Protein AF-A0A8H4F895-F1 (afdb_monomer)

Solvent-accessible surface area (backbone atoms only — not comparable to full-atom values): 9240 Å² total; per-residue (Å²): 134,86,77,80,77,72,74,92,64,90,50,71,70,56,54,56,50,49,55,54,49,57,70,47,37,85,73,82,64,65,86,82,51,84,82,74,66,83,87,83,84,75,77,70,76,85,40,75,90,47,44,55,44,54,72,38,74,93,53,46,84,56,86,84,44,89,84,55,68,94,41,75,59,53,50,52,50,54,50,54,30,52,51,52,52,50,55,51,54,52,54,52,50,52,51,52,49,51,57,51,52,75,74,46,85,72,81,71,100,71,58,72,72,54,57,55,51,53,52,51,50,52,51,53,52,50,53,54,52,50,58,53,49,59,68,69,60,77,77,72,81,76,80,128

Sequence (144 aa):
MDDDGKSEGFNMKEVLKREKLEKKKKGKKSKKNADLGEDDFEINVSDPRFSAVQESHHFAIDPTNPQFKKTKSMQKLLNARQTKMKETTETVNDEWKKEKKAKSDSTSTSAQDKASKSSLQSLVASVKRKANLDKSNSGKRQKK

InterPro domains:
  IPR012580 NUC153 [PF08159] (47-75)
  IPR039754 Pre-rRNA-processing protein Esf1 [PTHR12202] (1-138)

Structure (mmCIF, N/CA/C/O backbone):
data_AF-A0A8H4F895-F1
#
_entry.id   AF-A0A8H4F895-F1
#
loop_
_atom_site.group_PDB
_atom_site.id
_atom_site.type_symbol
_atom_site.label_atom_id
_atom_site.label_alt_id
_atom_site.label_comp_id
_atom_site.label_asym_id
_atom_site.label_entity_id
_atom_site.label_seq_id
_atom_site.pdbx_PDB_ins_code
_atom_site.Cartn_x
_atom_site.Cartn_y
_atom_site.Cartn_z
_atom_site.occupancy
_atom_site.B_iso_or_equiv
_atom_site.auth_seq_id
_atom_site.auth_comp_id
_atom_site.auth_asym_id
_atom_site.auth_atom_id
_atom_site.pdbx_PDB_model_num
ATOM 1 N N . MET A 1 1 ? 30.215 28.779 -11.100 1.00 40.62 1 MET A N 1
ATOM 2 C CA . MET A 1 1 ? 29.183 27.855 -11.604 1.00 40.62 1 MET A CA 1
ATOM 3 C C . MET A 1 1 ? 28.807 26.989 -10.425 1.00 40.62 1 MET A C 1
ATOM 5 O O . MET A 1 1 ? 29.427 25.957 -10.210 1.00 40.62 1 MET A O 1
ATOM 9 N N . ASP A 1 2 ? 27.916 27.510 -9.589 1.00 39.75 2 ASP A N 1
ATOM 10 C CA . ASP A 1 2 ? 27.441 26.842 -8.383 1.00 39.75 2 ASP A CA 1
ATOM 11 C C . ASP A 1 2 ? 26.449 25.754 -8.804 1.00 39.75 2 ASP A C 1
ATOM 13 O O . ASP A 1 2 ? 25.271 26.012 -9.040 1.00 39.75 2 ASP A O 1
ATOM 17 N N . ASP A 1 3 ? 26.971 24.544 -8.997 1.00 48.28 3 ASP A N 1
ATOM 18 C CA . ASP A 1 3 ? 26.171 23.331 -9.122 1.00 48.28 3 ASP A CA 1
ATOM 19 C C . ASP A 1 3 ? 25.596 23.031 -7.730 1.00 48.28 3 ASP A C 1
ATOM 21 O O . ASP A 1 3 ? 26.242 22.431 -6.869 1.00 48.28 3 ASP A O 1
ATOM 25 N N . ASP A 1 4 ? 24.398 23.558 -7.473 1.00 50.19 4 ASP A N 1
ATOM 26 C CA . ASP A 1 4 ? 23.536 23.210 -6.346 1.00 50.19 4 ASP A CA 1
ATOM 27 C C . ASP A 1 4 ? 23.120 21.734 -6.482 1.00 50.19 4 ASP A C 1
ATOM 29 O O . ASP A 1 4 ? 21.978 21.409 -6.809 1.00 50.19 4 ASP A O 1
ATOM 33 N N . GLY A 1 5 ? 24.072 20.832 -6.238 1.00 49.09 5 GLY A N 1
ATOM 34 C CA . GLY A 1 5 ? 23.935 19.381 -6.267 1.00 49.09 5 GLY A CA 1
ATOM 35 C C . GLY A 1 5 ? 23.000 18.857 -5.176 1.00 49.09 5 GLY A C 1
ATOM 36 O O . GLY A 1 5 ? 23.408 18.100 -4.293 1.00 49.09 5 GLY A O 1
ATOM 37 N N . LYS A 1 6 ? 21.714 19.224 -5.232 1.00 59.53 6 LYS A N 1
ATOM 38 C CA . LYS A 1 6 ? 20.647 18.410 -4.654 1.00 59.53 6 LYS A CA 1
ATOM 39 C C . LYS A 1 6 ? 20.595 17.157 -5.511 1.00 59.53 6 LYS A C 1
ATOM 41 O O . LYS A 1 6 ? 19.954 17.132 -6.552 1.00 59.53 6 LYS A O 1
ATOM 46 N N . SER A 1 7 ? 21.316 16.125 -5.090 1.00 57.50 7 SER A N 1
ATOM 47 C CA . SER A 1 7 ? 21.197 14.795 -5.672 1.00 57.50 7 SER A CA 1
ATOM 48 C C . SER A 1 7 ? 19.711 14.427 -5.766 1.00 57.50 7 SER A C 1
ATOM 50 O O . SER A 1 7 ? 19.079 14.214 -4.729 1.00 57.50 7 SER A O 1
ATOM 52 N N . GLU A 1 8 ? 19.162 14.335 -6.980 1.00 69.12 8 GLU A N 1
ATOM 53 C CA . GLU A 1 8 ? 17.803 13.851 -7.291 1.00 69.12 8 GLU A CA 1
ATOM 54 C C . GLU A 1 8 ? 17.687 12.330 -7.050 1.00 69.12 8 GLU A C 1
ATOM 56 O O . GLU A 1 8 ? 17.155 11.555 -7.841 1.00 69.12 8 GLU A O 1
ATOM 61 N N . GLY A 1 9 ? 18.278 11.864 -5.952 1.00 75.38 9 GLY A N 1
ATOM 62 C CA . GLY A 1 9 ? 18.289 10.476 -5.546 1.00 75.38 9 GLY A CA 1
ATOM 63 C C . GLY A 1 9 ? 16.964 10.093 -4.904 1.00 75.38 9 GLY A C 1
ATOM 64 O O . GLY A 1 9 ? 16.351 10.849 -4.153 1.00 75.38 9 GLY A O 1
ATOM 65 N N . PHE A 1 10 ? 16.535 8.862 -5.151 1.00 84.44 10 PHE A N 1
ATOM 66 C CA . PHE A 1 10 ? 15.334 8.320 -4.538 1.00 84.44 10 PHE A CA 1
ATOM 67 C C . PHE A 1 10 ? 15.526 8.092 -3.029 1.00 84.44 10 PHE A C 1
ATOM 69 O O . PHE A 1 10 ? 16.244 7.182 -2.607 1.00 84.44 10 PHE A O 1
ATOM 76 N N . ASN A 1 11 ? 14.832 8.875 -2.196 1.00 88.50 11 ASN A N 1
ATOM 77 C CA . ASN A 1 11 ? 14.826 8.698 -0.745 1.00 88.50 11 ASN A CA 1
ATOM 78 C C . ASN A 1 11 ? 13.495 8.115 -0.245 1.00 88.50 11 ASN A C 1
ATOM 80 O O . ASN A 1 11 ? 12.497 8.817 -0.066 1.00 88.50 11 ASN A O 1
ATOM 84 N N . MET A 1 12 ? 13.498 6.825 0.108 1.00 88.31 12 MET A N 1
ATOM 85 C CA . MET A 1 12 ? 12.320 6.136 0.663 1.00 88.31 12 MET A CA 1
ATOM 86 C C . MET A 1 12 ? 11.700 6.838 1.880 1.00 88.31 12 MET A C 1
ATOM 88 O O . MET A 1 12 ? 10.488 6.758 2.096 1.00 88.31 12 MET A O 1
ATOM 92 N N . LYS A 1 13 ? 12.505 7.512 2.715 1.00 89.56 13 LYS A N 1
ATOM 93 C CA . LYS A 1 13 ? 11.986 8.208 3.903 1.00 89.56 13 LYS A CA 1
ATOM 94 C C . LYS A 1 13 ? 11.172 9.442 3.515 1.00 89.56 13 LYS A C 1
ATOM 96 O O . LYS A 1 13 ? 10.200 9.748 4.205 1.00 89.56 13 LYS A O 1
ATOM 101 N N . GLU A 1 14 ? 11.556 10.138 2.451 1.00 87.31 14 GLU A N 1
ATOM 102 C CA . GLU A 1 14 ? 10.853 11.322 1.946 1.00 87.31 14 GLU A CA 1
ATOM 103 C C . GLU A 1 14 ? 9.532 10.935 1.295 1.00 87.31 14 GLU A C 1
ATOM 105 O O . GLU A 1 14 ? 8.501 11.483 1.683 1.00 87.31 14 GLU A O 1
ATOM 110 N N . VAL A 1 15 ? 9.535 9.894 0.455 1.00 86.19 15 VAL A N 1
ATOM 111 C CA . VAL A 1 15 ? 8.317 9.316 -0.140 1.00 86.19 15 VAL A CA 1
ATOM 112 C C . VAL A 1 15 ? 7.294 8.971 0.946 1.00 86.19 15 VAL A C 1
ATOM 114 O O . VAL A 1 15 ? 6.151 9.426 0.926 1.00 86.19 15 VAL A O 1
ATOM 117 N N . LEU A 1 16 ? 7.719 8.250 1.990 1.00 88.75 16 LEU A N 1
ATOM 118 C CA . LEU A 1 16 ? 6.824 7.874 3.087 1.00 8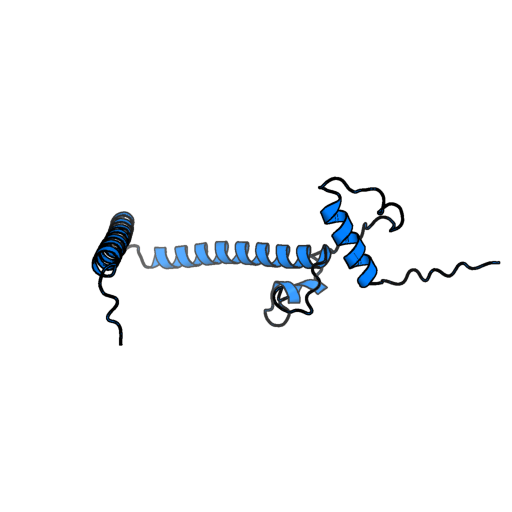8.75 16 LEU A CA 1
ATOM 119 C C . LEU A 1 16 ? 6.310 9.070 3.898 1.00 88.75 16 LEU A C 1
ATOM 121 O O . LEU A 1 16 ? 5.189 9.029 4.412 1.00 88.75 16 LEU A O 1
ATOM 125 N N . LYS A 1 17 ? 7.122 10.118 4.082 1.00 87.75 17 LYS A N 1
ATOM 126 C CA . LYS A 1 17 ? 6.688 11.346 4.767 1.00 87.75 17 LYS A CA 1
ATOM 127 C C . LYS A 1 17 ? 5.653 12.082 3.924 1.00 87.75 17 LYS A C 1
ATOM 129 O O . LYS A 1 17 ? 4.603 12.443 4.458 1.00 87.75 17 LYS A O 1
ATOM 134 N N . ARG A 1 18 ? 5.927 12.245 2.630 1.00 84.88 18 ARG A N 1
ATOM 135 C CA . ARG A 1 18 ? 5.054 12.894 1.657 1.00 84.88 18 ARG A CA 1
ATOM 136 C C . ARG A 1 18 ? 3.680 12.229 1.613 1.00 84.88 18 ARG A C 1
ATOM 138 O O . ARG A 1 18 ? 2.679 12.876 1.913 1.00 84.88 18 ARG A O 1
ATOM 145 N N . GLU A 1 19 ? 3.623 10.921 1.383 1.00 86.06 19 GLU A N 1
ATOM 146 C CA . GLU A 1 19 ? 2.354 10.188 1.302 1.00 86.06 19 GLU A CA 1
ATOM 147 C C . GLU A 1 19 ? 1.535 10.255 2.605 1.00 86.06 19 GLU A C 1
ATOM 149 O O . GLU A 1 19 ? 0.301 10.325 2.593 1.00 86.06 19 GLU A O 1
ATOM 154 N N . LYS A 1 20 ? 2.200 10.236 3.770 1.00 85.06 20 LYS A N 1
ATOM 155 C CA . LYS A 1 20 ? 1.524 10.401 5.069 1.00 85.06 20 LYS A CA 1
ATOM 156 C C . LYS A 1 20 ? 0.917 11.794 5.215 1.00 85.06 20 LYS A C 1
ATOM 158 O O . LYS A 1 20 ? -0.152 11.924 5.815 1.00 85.06 20 LYS A O 1
ATOM 163 N N . LEU A 1 21 ? 1.594 12.828 4.718 1.00 82.56 21 LEU A N 1
ATOM 164 C CA . LEU A 1 21 ? 1.086 14.197 4.724 1.00 82.56 21 LEU A CA 1
ATOM 165 C C . LEU A 1 21 ? -0.079 14.354 3.744 1.00 82.56 21 LEU A C 1
ATOM 167 O O . LEU A 1 21 ? -1.090 14.948 4.117 1.00 82.56 21 LEU A O 1
ATOM 171 N N . GLU A 1 22 ? -0.003 13.756 2.554 1.00 78.50 22 GLU A N 1
ATOM 172 C CA . GLU A 1 22 ? -1.099 13.747 1.578 1.00 78.50 22 GLU A CA 1
ATOM 173 C C . GLU A 1 22 ? -2.368 13.093 2.124 1.00 78.50 22 GLU A C 1
ATOM 175 O O . GLU A 1 22 ? -3.446 13.687 2.059 1.00 78.50 22 GLU A O 1
ATOM 180 N N . LYS A 1 23 ? -2.244 11.944 2.799 1.00 76.62 23 LYS A N 1
ATOM 181 C CA . LYS A 1 23 ? -3.376 11.294 3.485 1.00 76.62 23 LYS A CA 1
ATOM 182 C C . LYS A 1 23 ? -4.021 12.199 4.550 1.00 76.62 23 LYS A C 1
ATOM 184 O O . LYS A 1 23 ? -5.232 12.140 4.749 1.00 76.62 23 LYS A O 1
ATOM 189 N N . LYS A 1 24 ? -3.242 13.065 5.214 1.00 71.50 24 LYS A N 1
ATOM 190 C CA . LYS A 1 24 ? -3.722 14.017 6.239 1.00 71.50 24 LYS A CA 1
ATOM 191 C C . LYS A 1 24 ? -4.287 15.323 5.662 1.00 71.50 24 LYS A C 1
ATOM 193 O O . LYS A 1 24 ? -5.098 15.969 6.327 1.00 71.50 24 LYS A O 1
ATOM 198 N N . LYS A 1 25 ? -3.909 15.722 4.440 1.00 62.22 25 LYS A N 1
ATOM 199 C CA . LYS A 1 25 ? -4.408 16.946 3.771 1.00 62.22 25 LYS A CA 1
ATOM 200 C C . LYS A 1 25 ? -5.918 16.921 3.544 1.00 62.22 25 LYS A C 1
ATOM 202 O O . LYS A 1 25 ? -6.540 17.976 3.629 1.00 62.22 25 LYS A O 1
ATOM 207 N N . LYS A 1 26 ? -6.518 15.733 3.388 1.00 60.34 26 LYS A N 1
ATOM 208 C CA . LYS A 1 26 ? -7.980 15.558 3.298 1.00 60.34 26 LYS A CA 1
ATOM 209 C C . LYS A 1 26 ? -8.734 16.030 4.566 1.00 60.34 26 LYS A C 1
ATOM 211 O O . LYS A 1 26 ? -9.955 16.100 4.541 1.00 60.34 26 LYS A O 1
ATOM 216 N N . GLY A 1 27 ? -8.025 16.400 5.648 1.00 61.53 27 GLY A N 1
ATOM 217 C CA . GLY A 1 27 ? -8.580 16.822 6.944 1.00 61.53 27 GLY A CA 1
ATOM 218 C C . GLY A 1 27 ? -8.162 18.202 7.501 1.00 61.53 27 GLY A C 1
ATOM 219 O O . GLY A 1 27 ? -8.203 18.358 8.714 1.00 61.53 27 GLY A O 1
ATOM 220 N N . LYS A 1 28 ? -7.810 19.215 6.682 1.00 57.56 28 LYS A N 1
ATOM 221 C CA . LYS A 1 28 ? -7.589 20.650 7.074 1.00 57.56 28 LYS A CA 1
ATOM 222 C C . LYS A 1 28 ? -6.176 21.147 7.486 1.00 57.56 28 LYS A C 1
ATOM 224 O O . LYS A 1 28 ? -6.078 22.187 8.133 1.00 57.56 28 LYS A O 1
ATOM 229 N N . LYS A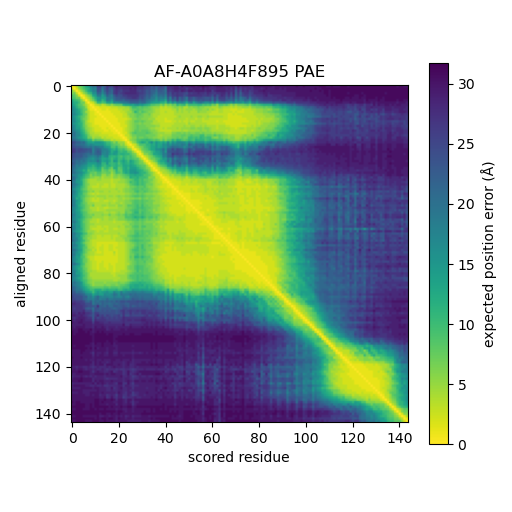 1 29 ? -5.051 20.532 7.091 1.00 56.28 29 LYS A N 1
ATOM 230 C CA . LYS A 1 29 ? -3.708 21.161 7.277 1.00 56.28 29 LYS A CA 1
ATOM 231 C C . LYS A 1 29 ? -2.809 21.008 6.042 1.00 56.28 29 LYS A C 1
ATOM 233 O O . LYS A 1 29 ? -2.006 20.085 5.970 1.00 56.28 29 LYS A O 1
ATOM 238 N N . SER A 1 30 ? -2.944 21.911 5.065 1.00 54.00 30 SER A N 1
ATOM 239 C CA . SER A 1 30 ? -2.270 21.821 3.754 1.00 54.00 30 SER A CA 1
ATOM 240 C C . SER A 1 30 ? -0.968 22.624 3.600 1.00 54.00 30 SER A C 1
ATOM 242 O O . SER A 1 30 ? -0.227 22.358 2.660 1.00 54.00 30 SER A O 1
ATOM 244 N N . LYS A 1 31 ? -0.615 23.539 4.514 1.00 55.91 31 LYS A N 1
ATOM 245 C CA . LYS A 1 31 ? 0.461 24.530 4.271 1.00 55.91 31 LYS A CA 1
ATOM 246 C C . LYS A 1 31 ? 1.912 24.011 4.205 1.00 55.91 31 LYS A C 1
ATOM 248 O O . LYS A 1 31 ? 2.769 24.759 3.770 1.00 55.91 31 LYS A O 1
ATOM 253 N N . LYS A 1 32 ? 2.218 22.766 4.598 1.00 57.41 32 LYS A N 1
ATOM 254 C CA . LYS A 1 32 ? 3.609 22.235 4.609 1.00 57.41 32 LYS A CA 1
ATOM 255 C C . LYS A 1 32 ? 3.996 21.369 3.403 1.00 57.41 32 LYS A C 1
ATOM 257 O O . LYS A 1 32 ? 5.020 20.707 3.445 1.00 57.41 32 LYS A O 1
ATOM 262 N N . ASN A 1 33 ? 3.159 21.292 2.371 1.00 53.72 33 ASN A N 1
ATOM 263 C CA . ASN A 1 33 ? 3.391 20.355 1.266 1.00 53.72 33 ASN A CA 1
ATOM 264 C C . ASN A 1 33 ? 3.904 20.991 -0.027 1.00 53.72 33 ASN A C 1
ATOM 266 O O . ASN A 1 33 ? 4.238 20.242 -0.933 1.00 53.72 33 ASN A O 1
ATOM 270 N N . ALA A 1 34 ? 3.940 22.320 -0.129 1.00 54.25 34 ALA A N 1
ATOM 271 C CA . ALA A 1 34 ? 4.444 22.987 -1.332 1.00 54.25 34 ALA A CA 1
ATOM 272 C C . ALA A 1 34 ? 5.948 22.734 -1.560 1.00 54.25 34 ALA A C 1
ATOM 274 O O . ALA A 1 34 ? 6.428 22.880 -2.671 1.00 54.25 34 ALA A O 1
ATOM 275 N N . ASP A 1 35 ? 6.663 22.315 -0.514 1.00 57.16 35 ASP A N 1
ATOM 276 C CA . ASP A 1 35 ? 8.119 22.153 -0.513 1.00 57.16 35 ASP A CA 1
ATOM 277 C C . ASP A 1 35 ? 8.600 20.766 -0.983 1.00 57.16 35 ASP A C 1
ATOM 279 O O . ASP A 1 35 ? 9.782 20.567 -1.215 1.00 57.16 35 ASP A O 1
ATOM 283 N N . LEU A 1 36 ? 7.705 19.775 -1.116 1.00 62.84 36 LEU A N 1
ATOM 284 C CA . LEU A 1 36 ? 8.105 18.386 -1.401 1.00 62.84 36 LEU A CA 1
ATOM 285 C C . LEU A 1 36 ? 7.968 17.972 -2.882 1.00 62.84 36 LEU A C 1
ATOM 287 O O . LEU A 1 36 ? 8.140 16.793 -3.178 1.00 62.84 36 LEU A O 1
ATOM 291 N N . GLY A 1 37 ? 7.649 18.891 -3.802 1.00 66.56 37 GLY A N 1
ATOM 292 C CA . GLY A 1 37 ? 7.413 18.603 -5.234 1.00 66.56 37 GLY A CA 1
ATOM 293 C C . GLY A 1 37 ? 6.020 18.020 -5.523 1.00 66.56 37 GLY A C 1
ATOM 294 O O . GLY A 1 37 ? 5.180 17.983 -4.623 1.00 66.56 37 GLY A O 1
ATOM 295 N N . GLU A 1 38 ? 5.743 17.541 -6.733 1.00 69.88 38 GLU A N 1
ATOM 296 C CA . GLU A 1 38 ? 4.581 16.685 -7.061 1.00 69.88 38 GLU A CA 1
ATOM 297 C C . GLU A 1 38 ? 5.045 15.218 -7.194 1.00 69.88 38 GLU A C 1
ATOM 299 O O . GLU A 1 38 ? 6.213 14.976 -7.483 1.00 69.88 38 GLU A O 1
ATOM 304 N N . ASP A 1 39 ? 4.191 14.238 -6.862 1.00 76.94 39 ASP A N 1
ATOM 305 C CA . ASP A 1 39 ? 4.520 12.801 -6.977 1.00 76.94 39 ASP A CA 1
ATOM 306 C C . ASP A 1 39 ? 3.624 12.161 -8.036 1.00 76.94 39 ASP A C 1
ATOM 308 O O . ASP A 1 39 ? 2.520 11.686 -7.750 1.00 76.94 39 ASP A O 1
ATOM 312 N N . ASP A 1 40 ? 4.128 12.186 -9.266 1.00 84.19 40 ASP A N 1
ATOM 313 C CA . ASP A 1 40 ? 3.435 11.710 -10.465 1.00 84.19 40 ASP A CA 1
ATOM 314 C C . ASP A 1 40 ? 3.801 10.264 -10.825 1.00 84.19 40 ASP A C 1
ATOM 316 O O . ASP A 1 40 ? 3.380 9.735 -11.856 1.00 84.19 40 ASP A O 1
ATOM 320 N N . PHE A 1 41 ? 4.590 9.585 -9.987 1.00 87.25 41 PHE A N 1
ATOM 321 C CA . PHE A 1 41 ? 5.047 8.239 -10.293 1.00 87.25 41 PHE A CA 1
ATOM 322 C C . PHE A 1 41 ? 3.931 7.203 -10.103 1.00 87.25 41 PHE A C 1
ATOM 324 O O . PHE A 1 41 ? 3.396 6.996 -9.007 1.00 87.25 41 PHE A O 1
ATOM 331 N N . GLU A 1 42 ? 3.623 6.461 -11.168 1.00 90.81 42 GLU A N 1
ATOM 332 C CA . GLU A 1 42 ? 2.666 5.360 -11.134 1.00 90.81 42 GLU A CA 1
ATOM 333 C C . GLU A 1 42 ? 3.241 4.066 -11.704 1.00 90.81 42 GLU A C 1
ATOM 335 O O . GLU A 1 42 ? 3.754 4.018 -12.818 1.00 90.81 42 GLU A O 1
ATOM 340 N N . ILE A 1 43 ? 3.080 2.967 -10.959 1.00 91.38 43 ILE A N 1
ATOM 341 C CA . ILE A 1 43 ? 3.476 1.645 -11.450 1.00 91.38 43 ILE A CA 1
ATOM 342 C C . ILE A 1 43 ? 2.441 1.087 -12.436 1.00 91.38 43 ILE A C 1
ATOM 344 O O . ILE A 1 43 ? 1.223 1.194 -12.214 1.00 91.38 43 ILE A O 1
ATOM 348 N N . ASN A 1 44 ? 2.938 0.436 -13.489 1.00 94.62 44 ASN A N 1
ATOM 349 C CA . ASN A 1 44 ? 2.141 -0.396 -14.381 1.00 94.62 44 ASN A CA 1
ATOM 350 C C . ASN A 1 44 ? 2.049 -1.813 -13.806 1.00 94.62 44 ASN A C 1
ATOM 352 O O . ASN A 1 44 ? 3.038 -2.539 -13.767 1.00 94.62 44 ASN A O 1
ATOM 356 N N . VAL A 1 45 ? 0.861 -2.208 -13.352 1.00 92.56 45 VAL A N 1
ATOM 357 C CA . VAL A 1 45 ? 0.652 -3.519 -12.720 1.00 92.56 45 VAL A CA 1
ATOM 358 C C . VAL A 1 45 ? 0.502 -4.647 -13.747 1.00 92.56 45 VAL A C 1
ATOM 360 O O . VAL A 1 45 ? 0.651 -5.815 -13.402 1.00 92.56 45 VAL A O 1
ATOM 363 N N . SER A 1 46 ? 0.270 -4.308 -15.014 1.00 93.25 46 SER A N 1
ATOM 364 C CA . SER A 1 46 ? 0.213 -5.267 -16.121 1.00 93.25 46 SER A CA 1
ATOM 365 C C . SER A 1 46 ? 1.595 -5.593 -16.698 1.00 93.25 46 SER A C 1
ATOM 367 O O . SER A 1 46 ? 1.692 -6.383 -17.632 1.00 93.25 46 SER A O 1
ATOM 369 N N . ASP A 1 47 ? 2.665 -4.987 -16.174 1.00 95.56 47 ASP A N 1
ATOM 370 C CA . ASP A 1 47 ? 4.031 -5.283 -16.605 1.00 95.56 47 ASP A CA 1
ATOM 371 C C . ASP A 1 47 ? 4.399 -6.739 -16.231 1.00 95.56 47 ASP A C 1
ATOM 373 O O . ASP A 1 47 ? 4.262 -7.122 -15.059 1.00 95.56 47 ASP A O 1
ATOM 377 N N . PRO A 1 48 ? 4.893 -7.554 -17.189 1.00 94.19 48 PRO A N 1
ATOM 378 C CA . PRO A 1 48 ? 5.284 -8.944 -16.953 1.00 94.19 48 PRO A CA 1
ATOM 379 C C . PRO A 1 48 ? 6.273 -9.133 -15.802 1.00 94.19 48 PRO A C 1
ATOM 381 O O . PRO A 1 48 ? 6.267 -10.183 -15.162 1.00 94.19 48 PRO A O 1
ATOM 384 N N . ARG A 1 49 ? 7.088 -8.123 -15.476 1.00 92.81 49 ARG A N 1
ATOM 385 C CA . ARG A 1 49 ? 8.030 -8.178 -14.347 1.00 92.81 49 ARG A CA 1
ATOM 386 C C . ARG A 1 49 ? 7.336 -8.325 -12.991 1.00 92.81 49 ARG A C 1
ATOM 388 O O . ARG A 1 49 ? 7.942 -8.836 -12.056 1.00 92.81 49 ARG A O 1
ATOM 395 N N . PHE A 1 50 ? 6.072 -7.913 -12.872 1.00 93.00 50 PHE A N 1
ATOM 396 C CA . PHE A 1 50 ? 5.288 -8.050 -11.640 1.00 93.00 50 PHE A CA 1
ATOM 397 C C . PHE A 1 50 ? 4.384 -9.290 -11.614 1.00 93.00 50 PHE A C 1
ATOM 399 O O . PHE A 1 50 ? 3.711 -9.514 -10.605 1.00 93.00 50 PHE A O 1
ATOM 406 N N . SER A 1 51 ? 4.373 -10.105 -12.676 1.00 92.88 51 SER A N 1
ATOM 407 C CA . SER A 1 51 ? 3.550 -11.326 -12.775 1.00 92.88 51 SER A CA 1
ATOM 408 C C . SER A 1 51 ? 3.780 -12.270 -11.592 1.00 92.88 51 SER A C 1
ATOM 410 O O . SER A 1 51 ? 2.840 -12.626 -10.880 1.00 92.88 51 SER A O 1
ATOM 412 N N . ALA A 1 52 ? 5.048 -12.564 -11.295 1.00 93.31 52 ALA A N 1
ATOM 413 C CA . ALA A 1 52 ? 5.447 -13.465 -10.221 1.00 93.31 52 ALA A CA 1
ATOM 414 C C . ALA A 1 52 ? 4.916 -13.033 -8.843 1.00 93.31 52 ALA A C 1
ATOM 416 O O . ALA A 1 52 ? 4.529 -13.880 -8.045 1.00 93.31 52 ALA A O 1
ATOM 417 N N . VAL A 1 53 ? 4.841 -11.725 -8.574 1.00 92.81 53 VAL A N 1
ATOM 418 C CA . VAL A 1 53 ? 4.331 -11.181 -7.301 1.00 92.81 53 VAL A CA 1
ATOM 419 C C . VAL A 1 53 ? 2.809 -11.326 -7.182 1.00 92.81 53 VAL A C 1
ATOM 421 O O . VAL A 1 53 ? 2.267 -11.415 -6.078 1.00 92.81 53 VAL A O 1
ATOM 424 N N . GLN A 1 54 ? 2.100 -11.338 -8.310 1.00 91.81 54 GLN A N 1
ATOM 425 C CA . GLN A 1 54 ? 0.645 -11.478 -8.344 1.00 91.81 54 GLN A CA 1
ATOM 426 C C . GLN A 1 54 ? 0.221 -12.946 -8.255 1.00 91.81 54 GLN A C 1
ATOM 428 O O . GLN A 1 54 ? -0.725 -13.268 -7.536 1.00 91.81 54 GLN A O 1
ATOM 433 N N . GLU A 1 55 ? 0.934 -13.825 -8.953 1.00 90.69 55 GLU A N 1
ATOM 434 C CA . GLU A 1 55 ? 0.528 -15.216 -9.168 1.00 90.69 55 GLU A CA 1
ATOM 435 C C . GLU A 1 55 ? 1.170 -16.183 -8.171 1.00 90.69 55 GLU A C 1
ATOM 437 O O . GLU A 1 55 ? 0.480 -17.021 -7.591 1.00 90.69 55 GLU A O 1
ATOM 442 N N . SER A 1 56 ? 2.474 -16.055 -7.914 1.00 92.88 56 SER A N 1
ATOM 443 C CA . SER A 1 56 ? 3.196 -16.992 -7.051 1.00 92.88 56 SER A CA 1
ATOM 444 C C . SER A 1 56 ? 3.092 -16.609 -5.578 1.00 92.88 56 SER A C 1
ATOM 446 O O . SER A 1 56 ? 3.257 -15.451 -5.187 1.00 92.88 56 SER A O 1
ATOM 448 N N . HIS A 1 57 ? 2.874 -17.608 -4.721 1.00 91.19 57 HIS A N 1
ATOM 449 C CA . HIS A 1 57 ? 2.870 -17.400 -3.275 1.00 91.19 57 HIS A CA 1
ATOM 450 C C . HIS A 1 57 ? 4.265 -17.072 -2.720 1.00 91.19 57 HIS A C 1
ATOM 452 O O . HIS A 1 57 ? 4.366 -16.320 -1.756 1.00 91.19 57 HIS A O 1
ATOM 458 N N . HIS A 1 58 ? 5.338 -17.562 -3.349 1.00 93.50 58 HIS A N 1
ATOM 459 C CA . HIS A 1 58 ? 6.714 -17.337 -2.884 1.00 93.50 58 HIS A CA 1
ATOM 460 C C . HIS A 1 58 ? 7.133 -15.864 -2.904 1.00 93.50 58 HIS A C 1
ATOM 462 O O . HIS A 1 58 ? 7.963 -15.451 -2.100 1.00 93.50 58 HIS A O 1
ATOM 468 N N . PHE A 1 59 ? 6.543 -15.073 -3.800 1.00 93.38 59 PHE A N 1
ATOM 469 C CA . PHE A 1 59 ? 6.813 -13.641 -3.937 1.00 93.38 59 PHE A CA 1
ATOM 470 C C . PHE A 1 59 ? 5.650 -12.781 -3.427 1.00 93.38 59 PHE A C 1
ATOM 472 O O . PHE A 1 59 ? 5.604 -11.577 -3.684 1.00 93.38 59 PHE A O 1
ATOM 479 N N . ALA A 1 60 ? 4.694 -13.387 -2.717 1.00 92.56 60 ALA A N 1
ATOM 480 C CA . ALA A 1 60 ? 3.535 -12.684 -2.201 1.00 92.56 60 ALA A CA 1
ATOM 481 C C . ALA A 1 60 ? 3.943 -11.670 -1.128 1.00 92.56 60 ALA A C 1
ATOM 483 O O . ALA A 1 60 ? 4.597 -11.994 -0.139 1.00 92.56 60 ALA A O 1
ATOM 484 N N . ILE A 1 61 ? 3.497 -10.431 -1.304 1.00 94.38 61 ILE A N 1
ATOM 485 C CA . ILE A 1 61 ? 3.732 -9.362 -0.337 1.00 94.38 61 ILE A CA 1
ATOM 486 C C . ILE A 1 61 ? 2.831 -9.566 0.884 1.00 94.38 61 ILE A C 1
ATOM 488 O O . ILE A 1 61 ? 1.608 -9.638 0.745 1.00 94.38 61 ILE A O 1
ATOM 492 N N . ASP A 1 62 ? 3.437 -9.594 2.072 1.00 93.69 62 ASP A N 1
ATOM 493 C CA . ASP A 1 62 ? 2.746 -9.727 3.355 1.00 93.69 62 ASP A CA 1
ATOM 494 C C . ASP A 1 62 ? 2.609 -8.364 4.070 1.00 93.69 62 ASP A C 1
ATOM 496 O O . ASP A 1 62 ? 3.610 -7.806 4.532 1.00 93.69 62 ASP A O 1
ATOM 500 N N . PRO A 1 63 ? 1.384 -7.817 4.206 1.00 93.69 63 PRO A N 1
ATOM 501 C CA . PRO A 1 63 ? 1.141 -6.570 4.929 1.00 93.69 63 PRO A CA 1
ATOM 502 C C . PRO A 1 63 ? 1.394 -6.650 6.441 1.00 93.69 63 PRO A C 1
ATOM 504 O O . PRO A 1 63 ? 1.451 -5.605 7.090 1.00 93.69 63 PRO A O 1
ATOM 507 N N . THR A 1 64 ? 1.485 -7.853 7.016 1.00 95.19 64 THR A N 1
ATOM 508 C CA . THR A 1 64 ? 1.731 -8.065 8.452 1.00 95.19 64 THR A CA 1
ATOM 509 C C . THR A 1 64 ? 3.215 -8.011 8.809 1.00 95.19 64 THR A C 1
ATOM 511 O O . THR A 1 64 ? 3.566 -7.788 9.968 1.00 95.19 64 THR A O 1
ATOM 514 N N . ASN A 1 65 ? 4.096 -8.134 7.813 1.00 94.69 65 ASN A N 1
ATOM 515 C CA . ASN A 1 65 ? 5.531 -8.043 8.019 1.00 94.69 65 ASN A CA 1
ATOM 516 C C . ASN A 1 65 ? 5.922 -6.599 8.408 1.00 94.69 65 ASN A C 1
ATOM 518 O O . ASN A 1 65 ? 5.604 -5.662 7.674 1.00 94.69 65 ASN A O 1
ATOM 522 N N . PRO A 1 66 ? 6.664 -6.372 9.509 1.00 94.75 66 PRO A N 1
ATOM 523 C CA . PRO A 1 66 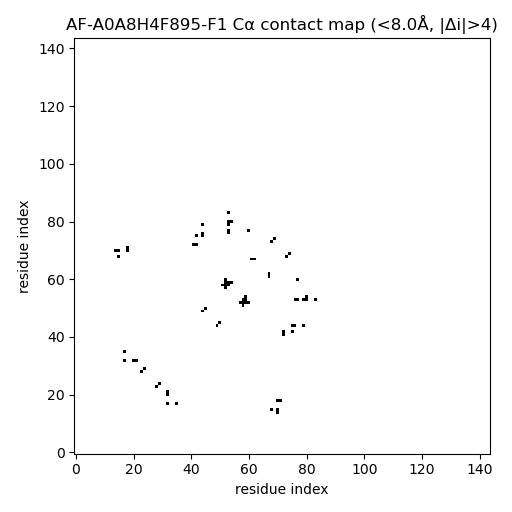? 7.069 -5.028 9.940 1.00 94.75 66 PRO A CA 1
ATOM 524 C C . PRO A 1 66 ? 7.938 -4.280 8.915 1.00 94.75 66 PRO A C 1
ATOM 526 O O . PRO A 1 66 ? 8.018 -3.045 8.930 1.00 94.75 66 PRO A O 1
ATOM 529 N N . GLN A 1 67 ? 8.590 -5.002 8.001 1.00 93.81 67 GLN A N 1
ATOM 530 C CA . GLN A 1 67 ? 9.365 -4.383 6.934 1.00 93.81 67 GLN A CA 1
ATOM 531 C C . GLN A 1 67 ? 8.486 -3.821 5.807 1.00 93.81 67 GLN A C 1
ATOM 533 O O . GLN A 1 67 ? 8.945 -2.966 5.046 1.00 93.81 67 GLN A O 1
ATOM 538 N N . PHE A 1 68 ? 7.211 -4.211 5.739 1.00 94.88 68 PHE A N 1
ATOM 539 C CA . PHE A 1 68 ? 6.263 -3.710 4.753 1.00 94.88 68 PHE A CA 1
ATOM 540 C C . PHE A 1 68 ? 6.114 -2.185 4.843 1.00 94.88 68 PHE A C 1
ATOM 542 O O . PHE A 1 68 ? 5.744 -1.616 5.875 1.00 94.88 68 PHE A O 1
ATOM 549 N N . LYS A 1 69 ? 6.387 -1.497 3.731 1.00 94.31 69 LYS A N 1
ATOM 550 C CA . LYS A 1 69 ? 6.174 -0.053 3.602 1.00 94.31 69 LYS A CA 1
ATOM 551 C C . LYS A 1 69 ? 4.918 0.181 2.772 1.00 94.31 69 LYS A C 1
ATOM 553 O O . LYS A 1 69 ? 4.853 -0.179 1.602 1.00 94.31 69 LYS A O 1
ATOM 558 N N . LYS A 1 70 ? 3.907 0.791 3.396 1.00 92.56 70 LYS A N 1
ATOM 559 C CA . LYS A 1 70 ? 2.594 1.040 2.785 1.00 92.56 70 LYS A CA 1
ATOM 560 C C . LYS A 1 70 ? 2.620 2.246 1.835 1.00 92.56 70 LYS A C 1
ATOM 562 O O . LYS A 1 70 ? 2.019 3.274 2.155 1.00 92.56 70 LYS A O 1
ATOM 567 N N . THR A 1 71 ? 3.306 2.094 0.704 1.00 92.88 71 THR A N 1
ATOM 568 C CA . THR A 1 71 ? 3.367 3.094 -0.373 1.00 92.88 71 THR A CA 1
ATOM 569 C C . THR A 1 71 ? 2.183 3.000 -1.336 1.00 92.88 71 THR A C 1
ATOM 571 O O . THR A 1 71 ? 1.527 1.957 -1.409 1.00 92.88 71 THR A O 1
ATOM 574 N N . LYS A 1 72 ? 1.899 4.061 -2.104 1.00 92.12 72 LYS A N 1
ATOM 575 C CA . LYS A 1 72 ? 0.842 4.093 -3.137 1.00 92.12 72 LYS A CA 1
ATOM 576 C C . LYS A 1 72 ? 1.031 2.960 -4.153 1.00 92.12 72 LYS A C 1
ATOM 578 O O . LYS A 1 72 ? 0.085 2.225 -4.440 1.00 92.12 72 LYS A O 1
ATOM 583 N N . SER A 1 73 ? 2.262 2.760 -4.622 1.00 92.56 73 SER A N 1
ATOM 584 C CA . SER A 1 73 ? 2.638 1.677 -5.541 1.00 92.56 73 SER A CA 1
ATOM 585 C C . SER A 1 73 ? 2.394 0.289 -4.942 1.00 92.56 73 SER A C 1
ATOM 587 O O . SER A 1 73 ? 1.739 -0.549 -5.560 1.00 92.56 73 SER A O 1
ATOM 589 N N . MET A 1 74 ? 2.825 0.065 -3.699 1.00 94.06 74 MET A N 1
ATOM 590 C CA . MET A 1 74 ? 2.647 -1.212 -3.007 1.00 94.06 74 MET A CA 1
ATOM 591 C C . MET A 1 74 ? 1.164 -1.548 -2.793 1.00 94.06 74 MET A C 1
ATOM 593 O O . MET A 1 74 ? 0.740 -2.688 -2.970 1.00 94.06 74 MET A O 1
ATOM 597 N N . GLN A 1 75 ? 0.346 -0.541 -2.469 1.00 93.38 75 GLN A N 1
ATOM 598 C CA . GLN A 1 75 ? -1.105 -0.703 -2.371 1.00 93.38 75 GLN A CA 1
ATOM 599 C C . GLN A 1 75 ? -1.736 -1.063 -3.727 1.00 93.38 75 GLN A C 1
ATOM 601 O O . GLN A 1 75 ? -2.602 -1.934 -3.769 1.00 93.38 75 GLN A O 1
ATOM 606 N N . LYS A 1 76 ? -1.292 -0.443 -4.831 1.00 94.38 76 LYS A N 1
ATOM 607 C CA . LYS A 1 76 ? -1.781 -0.742 -6.192 1.00 94.38 76 LYS A CA 1
ATOM 608 C C . LYS A 1 76 ? -1.502 -2.202 -6.576 1.00 94.38 76 LYS A C 1
ATOM 610 O O . LYS A 1 76 ? -2.391 -2.879 -7.086 1.00 94.38 76 LYS A O 1
ATOM 615 N N . LEU A 1 77 ? -0.310 -2.705 -6.253 1.00 94.38 77 LEU A N 1
ATOM 616 C CA . LEU A 1 77 ? 0.090 -4.087 -6.526 1.00 94.38 77 LEU A CA 1
ATOM 617 C C . LEU A 1 77 ? -0.712 -5.109 -5.701 1.00 94.38 77 LEU A C 1
ATOM 619 O O . LEU A 1 77 ? -1.195 -6.102 -6.244 1.00 94.38 77 LEU A O 1
ATOM 623 N N . LEU A 1 78 ? -0.925 -4.835 -4.408 1.00 94.12 78 LEU A N 1
ATOM 624 C CA . LEU A 1 78 ? -1.777 -5.667 -3.551 1.00 94.12 78 LEU A CA 1
ATOM 625 C C . LEU A 1 78 ? -3.226 -5.710 -4.049 1.00 94.12 78 LEU A C 1
ATOM 627 O O . LEU A 1 78 ? -3.830 -6.781 -4.076 1.00 94.12 78 LEU A O 1
ATOM 631 N N . ASN A 1 79 ? -3.774 -4.567 -4.468 1.00 93.62 79 ASN A N 1
ATOM 632 C CA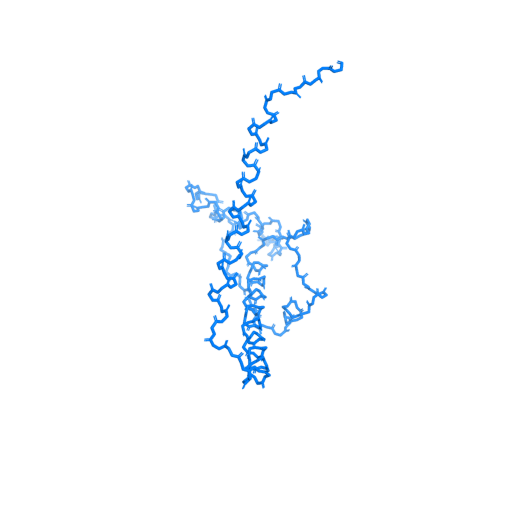 . ASN A 1 79 ? -5.133 -4.494 -4.999 1.00 93.62 79 ASN A CA 1
ATOM 633 C C . ASN A 1 79 ? -5.281 -5.322 -6.280 1.00 93.62 79 ASN A C 1
ATOM 635 O O . ASN A 1 79 ? -6.233 -6.085 -6.385 1.00 93.62 79 ASN A O 1
ATOM 639 N N . ALA A 1 80 ? -4.333 -5.231 -7.215 1.00 93.19 80 ALA A N 1
ATOM 640 C CA . ALA A 1 80 ? -4.376 -6.023 -8.445 1.00 93.19 80 ALA A CA 1
ATOM 641 C C . ALA A 1 80 ? -4.291 -7.534 -8.183 1.00 93.19 80 ALA A C 1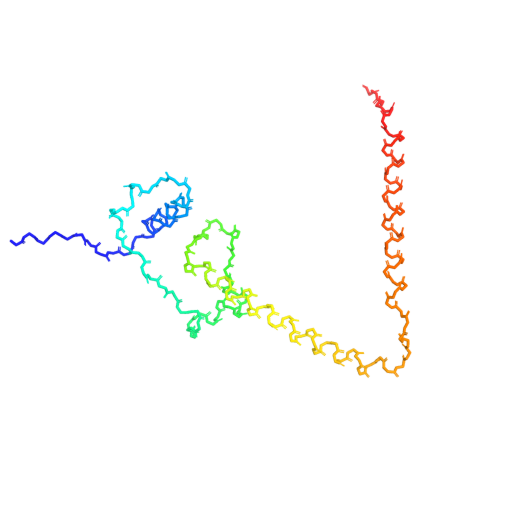
ATOM 643 O O . ALA A 1 80 ? -4.952 -8.333 -8.842 1.00 93.19 80 ALA A O 1
ATOM 644 N N . ARG A 1 81 ? -3.512 -7.948 -7.178 1.00 92.19 81 ARG A N 1
ATOM 645 C CA . ARG A 1 81 ? -3.501 -9.348 -6.744 1.00 92.19 81 ARG A CA 1
ATOM 646 C C . ARG A 1 81 ? -4.856 -9.765 -6.170 1.00 92.19 81 ARG A C 1
ATOM 648 O O . ARG A 1 81 ? -5.343 -10.845 -6.482 1.00 92.19 81 ARG A O 1
ATOM 655 N N . GLN A 1 82 ? -5.483 -8.915 -5.355 1.00 90.88 82 GLN A N 1
ATOM 656 C CA . GLN A 1 82 ? -6.819 -9.185 -4.815 1.00 90.88 82 GLN A CA 1
ATOM 657 C C . GLN A 1 82 ? -7.889 -9.273 -5.909 1.00 90.88 82 GLN A C 1
ATOM 659 O O . GLN A 1 82 ? -8.760 -10.131 -5.804 1.00 90.88 82 GLN A O 1
ATOM 664 N N . THR A 1 83 ? -7.845 -8.423 -6.940 1.00 91.06 83 THR A N 1
ATOM 665 C CA . THR A 1 83 ? -8.798 -8.495 -8.062 1.00 91.06 83 THR A CA 1
ATOM 666 C C . THR A 1 83 ? -8.613 -9.783 -8.854 1.00 91.06 83 THR A C 1
ATOM 668 O O . THR A 1 83 ? -9.587 -10.505 -9.034 1.00 91.06 83 THR A O 1
ATOM 671 N N . LY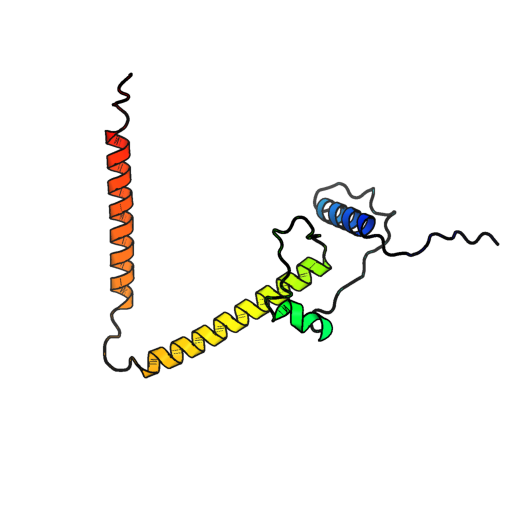S A 1 84 ? -7.369 -10.155 -9.188 1.00 88.06 84 LYS A N 1
ATOM 672 C CA . LYS A 1 84 ? -7.065 -11.432 -9.854 1.00 88.06 84 LYS A CA 1
ATOM 673 C C . LYS A 1 84 ? -7.554 -12.646 -9.061 1.00 88.06 84 LYS A C 1
ATOM 675 O O . LYS A 1 84 ? -8.128 -13.561 -9.633 1.00 88.06 84 LYS A O 1
ATOM 680 N N . MET A 1 85 ? -7.353 -12.654 -7.741 1.00 86.12 85 MET A N 1
ATOM 681 C CA . MET A 1 85 ? -7.831 -13.749 -6.886 1.00 86.12 85 MET A CA 1
ATOM 682 C C . MET A 1 85 ? -9.361 -13.833 -6.843 1.00 86.12 85 MET A C 1
ATOM 684 O O . MET A 1 85 ? -9.905 -14.926 -6.762 1.00 86.12 85 MET A O 1
ATOM 688 N N . LYS A 1 86 ? -10.067 -12.697 -6.891 1.00 86.56 86 LYS A N 1
ATOM 689 C CA . LYS A 1 86 ? -11.536 -12.695 -6.961 1.00 86.56 86 LYS A CA 1
ATOM 690 C C . LYS A 1 86 ? -12.018 -13.275 -8.286 1.00 86.56 86 LYS A C 1
ATOM 692 O O . LYS A 1 86 ? -12.850 -14.175 -8.269 1.00 86.56 86 LYS A O 1
ATOM 697 N N . GLU A 1 87 ? -11.438 -12.822 -9.394 1.00 83.44 87 GLU A N 1
ATOM 698 C CA . GLU A 1 87 ? -11.746 -13.329 -10.735 1.00 83.44 87 GLU A CA 1
ATOM 699 C C . GLU A 1 87 ? -11.517 -14.843 -10.827 1.00 83.44 87 GLU A C 1
ATOM 701 O O . GLU A 1 87 ? -12.401 -15.564 -11.281 1.00 83.44 87 GLU A O 1
ATOM 706 N N . THR A 1 88 ? -10.392 -15.360 -10.315 1.00 77.12 88 THR A N 1
ATOM 707 C CA . THR A 1 88 ? -10.152 -16.812 -10.303 1.00 77.12 88 THR A CA 1
ATOM 708 C C . THR A 1 88 ? -11.106 -17.560 -9.378 1.00 77.12 88 THR A C 1
ATOM 710 O O . THR A 1 88 ? -11.546 -18.652 -9.712 1.00 77.12 88 THR A O 1
ATOM 713 N N . THR A 1 89 ? -11.483 -17.010 -8.221 1.00 71.44 89 THR A N 1
ATOM 714 C CA . THR A 1 89 ? -12.481 -17.681 -7.370 1.00 71.44 89 THR A CA 1
ATOM 715 C C . THR A 1 89 ? -13.869 -17.720 -8.000 1.00 71.44 89 THR A C 1
ATOM 717 O O . THR A 1 89 ? -14.594 -18.687 -7.778 1.00 71.44 89 THR A O 1
ATOM 720 N N . GLU A 1 90 ? -14.246 -16.714 -8.790 1.00 65.38 90 GLU A N 1
ATOM 721 C CA . GLU A 1 90 ? -15.520 -16.708 -9.513 1.00 65.38 90 GLU A CA 1
ATOM 722 C C . GLU A 1 90 ? -15.520 -17.753 -10.634 1.00 65.38 90 GLU A C 1
ATOM 724 O O . GLU A 1 90 ? -16.4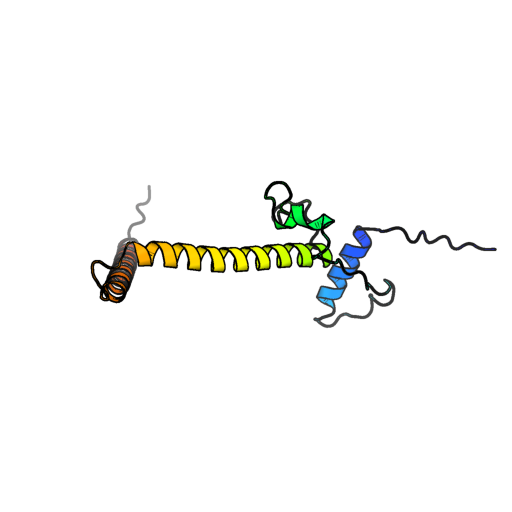38 -18.572 -10.691 1.00 65.38 90 GLU A O 1
ATOM 729 N N . THR A 1 91 ? -14.451 -17.832 -11.434 1.00 61.91 91 THR A N 1
ATOM 730 C CA . THR A 1 91 ? -14.343 -18.836 -12.506 1.00 61.91 91 THR A CA 1
ATOM 731 C C . THR A 1 91 ? -14.272 -20.266 -11.969 1.00 61.91 91 THR A C 1
ATOM 733 O O . THR A 1 91 ? -14.981 -21.142 -12.462 1.00 61.91 91 THR A O 1
ATOM 736 N N . VAL A 1 92 ? -13.496 -20.511 -10.908 1.00 60.59 92 VAL A N 1
ATOM 737 C CA . VAL A 1 92 ? -13.379 -21.846 -10.295 1.00 60.59 92 VAL A CA 1
ATOM 738 C C . VAL A 1 92 ? -14.688 -22.255 -9.608 1.00 60.59 92 VAL A C 1
ATOM 740 O O . VAL A 1 92 ? -15.049 -23.430 -9.615 1.00 60.59 92 VAL A O 1
ATOM 743 N N . ASN A 1 93 ? -15.445 -21.310 -9.042 1.00 57.66 93 ASN A N 1
ATOM 744 C CA . ASN A 1 93 ? -16.763 -21.597 -8.471 1.00 57.66 93 ASN A CA 1
ATOM 745 C C . ASN A 1 93 ? -17.802 -21.933 -9.554 1.00 57.66 93 ASN A C 1
ATOM 747 O O . ASN A 1 93 ? -18.639 -22.810 -9.333 1.00 57.66 93 ASN A O 1
ATOM 751 N N . ASP A 1 94 ? -17.746 -21.289 -10.722 1.00 58.22 94 ASP A N 1
ATOM 752 C CA . ASP A 1 94 ? -18.593 -21.644 -11.866 1.00 58.22 94 ASP A CA 1
ATOM 753 C C . ASP A 1 94 ? -18.238 -23.017 -12.452 1.00 58.22 94 ASP A C 1
ATOM 755 O O . ASP A 1 94 ? -19.135 -23.802 -12.776 1.00 58.22 94 ASP A O 1
ATOM 759 N N . GLU A 1 95 ? -16.951 -23.358 -12.515 1.00 58.00 95 GLU A N 1
ATOM 760 C CA . GLU A 1 95 ? -16.476 -24.660 -12.993 1.00 58.00 95 GLU A CA 1
ATOM 761 C C . GLU A 1 95 ? -16.831 -25.787 -12.008 1.00 58.00 95 GLU A C 1
ATOM 763 O O . GLU A 1 95 ? -17.448 -26.786 -12.387 1.00 58.00 95 GLU A O 1
ATOM 768 N N . TRP A 1 96 ? -16.629 -25.559 -10.706 1.00 54.75 96 TRP A N 1
ATOM 769 C CA . TRP A 1 96 ? -17.070 -26.467 -9.643 1.00 54.75 96 TRP A CA 1
ATOM 770 C C . TRP A 1 96 ? -18.600 -26.627 -9.604 1.00 54.75 96 TRP A C 1
ATOM 772 O O . TRP A 1 96 ? -19.116 -27.722 -9.355 1.00 54.75 96 TRP A O 1
ATOM 782 N N . LYS A 1 97 ? -19.370 -25.561 -9.871 1.00 56.81 97 LYS A N 1
ATOM 783 C CA . LYS A 1 97 ? -20.837 -25.643 -9.992 1.00 56.81 97 LYS A CA 1
ATOM 784 C C . LYS A 1 97 ? -21.282 -26.415 -11.232 1.00 56.81 97 LYS A C 1
ATOM 786 O O . LYS A 1 97 ? -22.288 -27.123 -11.148 1.00 56.81 97 LYS A O 1
ATOM 791 N N . LYS A 1 98 ? -20.564 -26.315 -12.355 1.00 58.16 98 LYS A N 1
ATOM 792 C CA . LYS A 1 98 ? -20.831 -27.110 -13.566 1.00 58.16 98 LYS A CA 1
ATOM 793 C C . LYS A 1 98 ? -20.580 -28.597 -13.324 1.00 58.16 98 LYS A C 1
ATOM 795 O O . LYS A 1 98 ? -21.455 -29.408 -13.627 1.00 58.16 98 LYS A O 1
ATOM 800 N N . GLU A 1 99 ? -19.469 -28.954 -12.684 1.00 57.38 99 GLU A N 1
ATOM 801 C CA . GLU A 1 99 ? -19.159 -30.349 -12.339 1.00 57.38 99 GLU A CA 1
ATOM 802 C C . GLU A 1 99 ? -20.138 -30.939 -11.310 1.00 57.38 99 GLU A C 1
ATOM 804 O O . GLU A 1 99 ? -20.557 -32.095 -11.423 1.00 57.38 99 GLU A O 1
ATOM 809 N N . LYS A 1 100 ? -20.581 -30.140 -10.329 1.00 55.28 100 LYS A N 1
ATOM 810 C CA . LYS A 1 100 ? -21.612 -30.550 -9.358 1.00 55.28 100 LYS A CA 1
ATOM 811 C C . LYS A 1 100 ? -22.998 -30.700 -9.992 1.00 55.28 100 LYS A C 1
ATOM 813 O O . LYS A 1 100 ? -23.740 -31.574 -9.554 1.00 55.28 100 LYS A O 1
ATOM 818 N N . LYS A 1 101 ? -23.355 -29.906 -11.012 1.00 53.31 101 LYS A N 1
ATOM 819 C CA . LYS A 1 101 ? -24.618 -30.071 -11.759 1.00 53.31 101 LYS A CA 1
ATOM 820 C C . LYS A 1 101 ? -24.621 -31.326 -12.634 1.00 53.31 101 LYS A C 1
ATOM 822 O O . LYS A 1 101 ? -25.648 -31.990 -12.691 1.00 53.31 101 LYS A O 1
ATOM 827 N N . ALA A 1 102 ? -23.487 -31.707 -13.224 1.00 54.00 102 ALA A N 1
ATOM 828 C CA . ALA A 1 102 ? -23.381 -32.938 -14.016 1.00 54.00 102 ALA A CA 1
ATOM 829 C C . ALA A 1 102 ? -23.477 -34.230 -13.172 1.00 54.00 102 ALA A C 1
ATOM 831 O O . ALA A 1 102 ? -23.868 -35.271 -13.688 1.00 54.00 102 ALA A O 1
ATOM 832 N N . LYS A 1 103 ? -23.178 -34.173 -11.863 1.00 49.03 103 LYS A N 1
ATOM 833 C CA . LYS A 1 103 ? -23.354 -35.297 -10.914 1.00 49.03 103 LYS A CA 1
ATOM 834 C C . LYS A 1 103 ? -24.664 -35.262 -10.110 1.00 49.03 103 LYS A C 1
ATOM 836 O O . LYS A 1 103 ? -24.881 -36.140 -9.282 1.00 49.03 103 LYS A O 1
ATOM 841 N N . SER A 1 104 ? -25.517 -34.256 -10.314 1.00 43.66 104 SER A N 1
ATOM 842 C CA . SER A 1 104 ? -26.696 -33.980 -9.475 1.00 43.66 104 SER A CA 1
ATOM 843 C C . SER A 1 104 ? -28.021 -34.002 -10.248 1.00 43.66 104 SER A C 1
ATOM 845 O O . SER A 1 104 ? -29.036 -33.569 -9.705 1.00 43.66 104 SER A O 1
ATOM 847 N N . ASP A 1 105 ? -28.061 -34.528 -11.474 1.00 42.19 105 ASP A N 1
ATOM 848 C CA . ASP A 1 105 ? -29.321 -34.699 -12.224 1.00 42.19 105 ASP A CA 1
ATOM 849 C C . ASP A 1 105 ? -30.107 -35.965 -11.815 1.00 42.19 105 ASP A C 1
ATOM 851 O O . ASP A 1 105 ? -30.928 -36.512 -12.541 1.00 42.19 105 ASP A O 1
ATOM 855 N N . SER A 1 106 ? -29.855 -36.444 -10.598 1.00 47.22 106 SER A N 1
ATOM 856 C CA . SER A 1 106 ? -30.684 -37.415 -9.903 1.00 47.22 106 SER A CA 1
ATOM 857 C C . SER A 1 106 ? -30.949 -36.852 -8.508 1.00 47.22 106 SER A C 1
ATOM 859 O O . SER A 1 106 ? -30.148 -37.028 -7.590 1.00 47.22 106 SER A O 1
ATOM 861 N N . THR A 1 107 ? -32.118 -36.229 -8.355 1.00 46.44 107 THR A N 1
ATOM 862 C CA . THR A 1 107 ? -32.799 -35.929 -7.081 1.00 46.44 107 THR A CA 1
ATOM 863 C C . THR A 1 107 ? -32.581 -34.532 -6.469 1.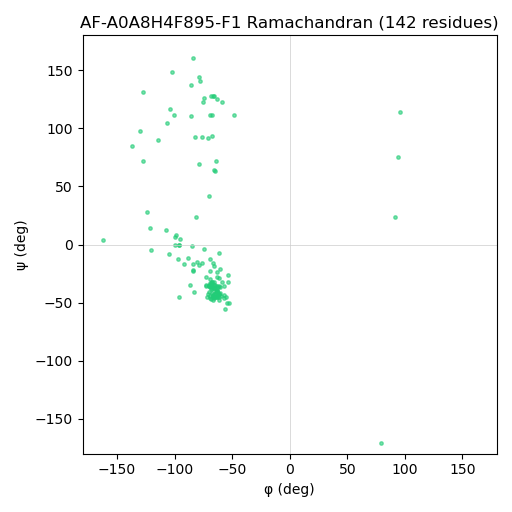00 46.44 107 THR A C 1
ATOM 865 O O . THR A 1 107 ? -31.550 -34.214 -5.886 1.00 46.44 107 THR A O 1
ATOM 868 N N . SER A 1 108 ? -33.692 -33.781 -6.432 1.00 41.91 108 SER A N 1
ATOM 869 C CA . SER A 1 108 ? -34.103 -32.790 -5.413 1.00 41.91 108 SER A CA 1
ATOM 870 C C . SER A 1 108 ? -33.774 -31.300 -5.600 1.00 41.91 108 SER A C 1
ATOM 872 O O . SER A 1 108 ? -33.050 -30.660 -4.837 1.00 41.91 108 SER A O 1
ATOM 874 N N . THR A 1 109 ? -34.530 -30.677 -6.498 1.00 42.25 109 THR A N 1
ATOM 875 C CA . THR A 1 109 ? -34.959 -29.272 -6.420 1.00 42.25 109 THR A CA 1
ATOM 876 C C . THR A 1 109 ? -35.897 -29.024 -5.215 1.00 42.25 109 THR A C 1
ATOM 878 O O . THR A 1 109 ? -37.068 -28.709 -5.380 1.00 42.25 109 THR A O 1
ATOM 881 N N . SER A 1 110 ? -35.422 -29.201 -3.972 1.00 48.06 110 SER A N 1
ATOM 882 C CA . SER A 1 110 ? -36.176 -28.800 -2.754 1.00 48.06 110 SER A CA 1
ATOM 883 C C . SER A 1 110 ? -35.352 -28.674 -1.453 1.00 48.06 110 SER A C 1
ATOM 885 O O . SER A 1 110 ? -35.912 -28.402 -0.388 1.00 48.06 110 SER A O 1
ATOM 887 N N . ALA A 1 111 ? -34.024 -28.852 -1.493 1.00 55.38 111 ALA A N 1
ATOM 888 C CA . ALA A 1 111 ? -33.200 -29.007 -0.283 1.00 55.38 111 ALA A CA 1
ATOM 889 C C . ALA A 1 111 ? -32.588 -27.709 0.297 1.00 55.38 111 ALA A C 1
ATOM 891 O O . ALA A 1 111 ? -32.177 -27.696 1.459 1.00 55.38 111 ALA A O 1
ATOM 892 N N . GLN A 1 112 ? -32.531 -26.608 -0.463 1.00 56.59 112 GLN A N 1
ATOM 893 C CA . GLN A 1 112 ? -31.838 -25.380 -0.027 1.00 56.59 112 GLN A CA 1
ATOM 894 C C . GLN A 1 112 ? -32.563 -24.645 1.120 1.00 56.59 112 GLN A C 1
ATOM 896 O O . GLN A 1 112 ? -31.912 -24.166 2.048 1.00 56.59 112 GLN A O 1
ATOM 901 N N . ASP A 1 113 ? -33.900 -24.650 1.141 1.00 57.12 113 ASP A N 1
ATOM 902 C CA . ASP A 1 113 ? -34.688 -23.948 2.169 1.00 57.12 113 ASP A CA 1
ATOM 903 C C . ASP A 1 113 ? -34.780 -24.680 3.513 1.00 57.12 113 ASP A C 1
ATOM 905 O O . ASP A 1 113 ? -35.149 -24.081 4.525 1.00 57.12 113 ASP A O 1
ATOM 909 N N . LYS A 1 114 ? -34.488 -25.985 3.552 1.00 60.25 114 LYS A N 1
ATOM 910 C CA . LYS A 1 114 ? -34.510 -26.765 4.802 1.00 60.25 114 LYS A CA 1
ATOM 911 C C . LYS A 1 114 ? -33.183 -26.682 5.554 1.00 60.25 114 LYS A C 1
ATOM 913 O O . LYS A 1 114 ? -33.193 -26.628 6.782 1.00 60.25 114 LYS A O 1
ATOM 918 N N . ALA A 1 115 ? -32.062 -26.612 4.834 1.00 64.56 115 ALA A N 1
ATOM 919 C CA . ALA A 1 115 ? -30.730 -26.498 5.428 1.00 64.56 115 ALA A CA 1
ATOM 920 C C . ALA A 1 115 ? -30.490 -25.132 6.102 1.00 64.56 115 ALA A C 1
ATOM 922 O O . ALA A 1 115 ? -29.850 -25.057 7.148 1.00 64.56 115 ALA A O 1
ATOM 923 N N . SER A 1 116 ? -31.041 -24.048 5.545 1.00 67.81 116 SER A N 1
ATOM 924 C CA . SER A 1 116 ? -30.972 -22.708 6.150 1.00 67.81 116 SER A CA 1
ATOM 925 C C . SER A 1 116 ? -31.869 -22.572 7.387 1.00 67.81 116 SER A C 1
ATOM 927 O O . SER A 1 116 ? -31.493 -21.934 8.369 1.00 67.81 116 SER A O 1
ATOM 929 N N . LYS A 1 117 ? -33.041 -23.222 7.390 1.00 73.69 117 LYS A N 1
ATOM 930 C CA . LYS A 1 117 ? -33.937 -23.260 8.557 1.00 73.69 117 LYS A CA 1
ATOM 931 C C . LYS A 1 117 ? -33.335 -24.050 9.718 1.00 73.69 117 LYS A C 1
ATOM 933 O O . LYS A 1 117 ? -33.414 -23.588 10.854 1.00 73.69 117 LYS A O 1
ATOM 938 N N . SER A 1 118 ? -32.696 -25.191 9.452 1.00 83.44 118 SER A N 1
ATOM 939 C CA . SER A 1 118 ? -32.058 -25.992 10.505 1.00 83.44 118 SER A CA 1
ATOM 940 C C . SER A 1 118 ? -30.836 -25.292 11.112 1.00 83.44 118 SER A C 1
ATOM 942 O O . SER A 1 118 ? -30.658 -25.313 12.335 1.00 83.44 118 SER A O 1
ATOM 944 N N . SER A 1 119 ? -30.034 -24.594 10.298 1.00 87.94 119 SER A N 1
ATOM 945 C CA . SER A 1 119 ? -28.887 -23.826 10.793 1.00 87.94 119 SER A CA 1
ATOM 946 C C . SER A 1 119 ? -29.333 -22.642 11.659 1.00 87.94 119 SER A C 1
ATOM 948 O O . SER A 1 119 ? -28.828 -22.482 12.773 1.00 87.94 119 SER A O 1
ATOM 950 N N . LEU A 1 120 ? -30.358 -21.890 11.244 1.00 91.38 120 LEU A N 1
ATOM 951 C CA . LEU A 1 120 ? -30.939 -20.811 12.052 1.00 91.38 120 LEU A CA 1
ATOM 952 C C . LEU A 1 120 ? -31.549 -21.323 13.364 1.00 91.38 120 LEU A C 1
ATOM 954 O O . LEU A 1 120 ? -31.325 -20.726 14.417 1.00 91.38 120 LEU A O 1
ATOM 958 N N . GLN A 1 121 ? -32.262 -22.452 13.341 1.00 93.38 121 GLN A N 1
ATOM 959 C CA . GLN A 1 121 ? -32.810 -23.069 14.555 1.00 93.38 121 GLN A CA 1
ATOM 960 C C . GLN A 1 121 ? -31.713 -23.467 15.551 1.00 93.38 121 GLN A C 1
ATOM 962 O O . GLN A 1 121 ? -31.854 -23.222 16.752 1.00 93.38 121 GLN A O 1
ATOM 967 N N . SER A 1 122 ? -30.599 -24.030 15.072 1.00 93.25 122 SER A N 1
ATOM 968 C CA . SER A 1 122 ? -29.473 -24.397 15.940 1.00 93.25 122 SER A CA 1
ATOM 969 C C . SER A 1 122 ? -28.771 -23.176 16.552 1.00 93.25 122 SER A C 1
ATOM 971 O O . SER A 1 122 ? -28.406 -23.209 17.731 1.00 93.25 122 SER A O 1
ATOM 973 N N . LEU A 1 123 ? -28.667 -22.074 15.799 1.00 92.88 123 LEU A N 1
ATOM 974 C CA . LEU A 1 123 ? -28.132 -20.798 16.276 1.00 92.88 123 LEU A CA 1
ATOM 975 C C . LEU A 1 123 ? -29.034 -20.164 17.349 1.00 92.88 123 LEU A C 1
ATOM 977 O O . LEU A 1 123 ? -28.562 -19.731 18.398 1.00 92.88 123 LEU A O 1
ATOM 981 N N . VAL A 1 124 ? -30.352 -20.161 17.141 1.00 94.94 124 VAL A N 1
ATOM 982 C CA . VAL A 1 124 ? -31.305 -19.652 18.142 1.00 94.94 124 VAL A CA 1
ATOM 983 C C . VAL A 1 124 ? -31.263 -20.508 19.414 1.00 94.94 124 VAL A C 1
ATOM 985 O O . VAL A 1 124 ? -31.274 -19.976 20.528 1.00 94.94 124 VAL A O 1
ATOM 988 N N . ALA A 1 125 ? -31.147 -21.832 19.277 1.00 94.44 125 ALA A N 1
ATOM 989 C CA . ALA A 1 125 ? -31.026 -22.742 20.413 1.00 94.44 125 ALA A CA 1
ATOM 990 C C . ALA A 1 125 ? -29.723 -22.538 21.208 1.00 94.44 125 ALA A C 1
ATOM 992 O O . ALA A 1 125 ? -29.729 -22.650 22.438 1.00 94.44 125 ALA A O 1
ATOM 993 N N . SER A 1 126 ? -28.601 -22.234 20.546 1.00 94.25 126 SER A N 1
ATOM 994 C CA . SER A 1 126 ? -27.327 -21.967 21.224 1.00 94.25 126 SER A CA 1
ATOM 995 C C . SER A 1 126 ? -27.347 -20.632 21.974 1.00 94.25 126 SER A C 1
ATOM 997 O O . SER A 1 126 ? -26.966 -20.598 23.145 1.00 94.25 126 SER A O 1
ATOM 999 N N . VAL A 1 127 ? -27.897 -19.572 21.373 1.00 94.75 127 VAL A N 1
ATOM 1000 C CA . VAL A 1 127 ? -28.082 -18.266 22.031 1.00 94.75 127 VAL A CA 1
ATOM 1001 C C . VAL A 1 127 ? -29.010 -18.384 23.243 1.00 94.75 127 VAL A C 1
ATOM 1003 O O . VAL A 1 127 ? -28.675 -17.897 24.323 1.00 94.75 127 VAL A O 1
ATOM 1006 N N . LYS A 1 128 ? -30.138 -19.097 23.118 1.00 94.19 128 LYS A N 1
ATOM 1007 C CA . LYS A 1 128 ? -31.079 -19.313 24.231 1.00 94.19 128 LYS A CA 1
ATOM 1008 C C . LYS A 1 128 ? -30.446 -20.105 25.380 1.00 94.19 128 LYS A C 1
ATOM 1010 O O . LYS A 1 128 ? -30.643 -19.756 26.543 1.00 94.19 128 LYS A O 1
ATOM 1015 N N . ARG A 1 129 ? -29.644 -21.134 25.072 1.00 90.62 129 ARG A N 1
ATOM 1016 C CA . ARG A 1 129 ? -28.875 -21.880 26.085 1.00 90.62 129 ARG A CA 1
ATOM 1017 C C . ARG A 1 129 ? -27.846 -20.996 26.782 1.00 90.62 129 ARG A C 1
ATOM 1019 O O . ARG A 1 129 ? -27.773 -21.029 2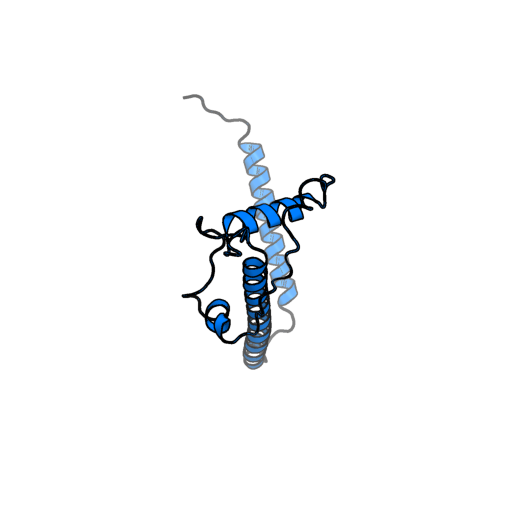8.006 1.00 90.62 129 ARG A O 1
ATOM 1026 N N . LYS A 1 130 ? -27.099 -20.181 26.030 1.00 90.00 130 LYS A N 1
ATOM 1027 C CA . LYS A 1 130 ? -26.091 -19.282 26.604 1.00 90.00 130 LYS A CA 1
ATOM 1028 C C . LYS A 1 130 ? -26.723 -18.231 27.523 1.00 90.00 130 LYS A C 1
ATOM 1030 O O . LYS A 1 130 ? -26.269 -18.068 28.650 1.00 90.00 130 LYS A O 1
ATOM 1035 N N . ALA A 1 131 ? -27.828 -17.620 27.100 1.00 89.88 131 ALA A N 1
ATOM 1036 C CA . ALA A 1 131 ? -28.555 -16.634 27.900 1.00 89.88 131 ALA A CA 1
ATOM 1037 C C . ALA A 1 131 ? -29.108 -17.205 29.222 1.00 89.88 131 ALA A C 1
ATOM 1039 O O . ALA A 1 131 ? -29.130 -16.510 30.236 1.00 89.88 131 ALA A O 1
ATOM 1040 N N . ASN A 1 132 ? -29.547 -18.468 29.238 1.00 82.56 132 ASN A N 1
ATOM 1041 C CA . ASN A 1 132 ? -29.993 -19.126 30.470 1.00 82.56 132 ASN A CA 1
ATOM 1042 C C . ASN A 1 132 ? -28.826 -19.476 31.404 1.00 82.56 132 ASN A C 1
ATOM 1044 O O . ASN A 1 132 ? -28.972 -19.381 32.622 1.00 82.56 132 ASN A O 1
ATOM 1048 N N . LEU A 1 133 ? -27.665 -19.835 30.848 1.00 75.56 133 LEU A N 1
ATOM 1049 C CA . LEU A 1 133 ? -26.465 -20.124 31.630 1.00 75.56 133 LEU A CA 1
ATOM 1050 C C . LEU A 1 133 ? -25.964 -18.866 32.357 1.00 75.56 133 LEU A C 1
ATOM 1052 O O . LEU A 1 133 ? -25.729 -18.912 33.564 1.00 75.56 133 LEU A O 1
ATOM 1056 N N . ASP A 1 134 ? -25.916 -17.727 31.661 1.00 73.75 134 ASP A N 1
ATOM 1057 C CA . ASP A 1 134 ? -25.479 -16.448 32.236 1.00 73.75 134 ASP A CA 1
ATOM 1058 C C . ASP A 1 134 ? -26.441 -15.939 33.332 1.00 73.75 134 ASP A C 1
ATOM 1060 O O . ASP A 1 134 ? -25.997 -15.377 34.334 1.00 73.75 134 ASP A O 1
ATOM 1064 N N . LYS A 1 135 ? -27.749 -16.222 33.221 1.00 68.19 135 LYS A N 1
ATOM 1065 C CA . LYS A 1 135 ? -28.733 -15.953 34.291 1.00 68.19 135 LYS A CA 1
ATOM 1066 C C . LYS A 1 135 ? -28.532 -16.822 35.536 1.00 68.19 135 LYS A C 1
ATOM 1068 O O . LYS A 1 135 ? -28.832 -16.373 36.635 1.00 68.19 135 LYS A O 1
ATOM 1073 N N . SER A 1 136 ? -28.047 -18.054 35.376 1.00 63.53 136 SER A N 1
ATOM 1074 C CA . SER A 1 136 ? -27.836 -18.991 36.492 1.00 63.53 136 SER A CA 1
ATOM 1075 C C . SER A 1 136 ? -26.502 -18.795 37.225 1.00 63.53 136 SER A C 1
ATOM 1077 O O . SER A 1 136 ? -26.380 -19.173 38.390 1.00 63.53 136 SER A O 1
ATOM 1079 N N . ASN A 1 137 ? -25.510 -18.180 36.568 1.00 59.31 137 ASN A N 1
ATOM 1080 C CA . ASN A 1 137 ? -24.139 -18.071 37.077 1.00 59.31 137 ASN A CA 1
ATOM 1081 C C . ASN A 1 137 ? -23.809 -16.708 37.721 1.00 59.31 137 ASN A C 1
ATOM 1083 O O . ASN A 1 137 ? -22.707 -16.513 38.229 1.00 59.31 137 ASN A O 1
ATOM 1087 N N . SER A 1 138 ? -24.759 -15.771 37.753 1.00 57.94 138 SER A N 1
ATOM 1088 C CA . SER A 1 138 ? -24.595 -14.439 38.357 1.00 57.94 138 SER A CA 1
ATOM 1089 C C . SER A 1 138 ? -24.601 -14.431 39.897 1.00 57.94 138 SER A C 1
ATOM 1091 O O . SER A 1 138 ? -24.375 -13.383 40.496 1.00 57.94 138 SER A O 1
ATOM 1093 N N . GLY A 1 139 ? -24.823 -15.580 40.553 1.00 58.66 139 GLY A N 1
ATOM 1094 C CA . GLY A 1 139 ? -25.055 -15.649 42.003 1.00 58.66 139 GLY A CA 1
ATOM 1095 C C . GLY A 1 139 ? -24.081 -16.480 42.846 1.00 58.66 139 GLY A C 1
ATOM 1096 O O . GLY A 1 139 ? -24.230 -16.491 44.064 1.00 58.66 139 GLY A O 1
ATOM 1097 N N . LYS A 1 140 ? -23.100 -17.198 42.277 1.00 62.44 140 LYS A N 1
ATOM 1098 C CA . LYS A 1 140 ? -22.267 -18.138 43.062 1.00 62.44 140 LYS A CA 1
ATOM 1099 C C . LYS A 1 140 ? -20.769 -17.901 42.886 1.00 62.44 140 LYS A C 1
ATOM 1101 O O . LYS A 1 140 ? -20.053 -18.704 42.301 1.00 62.44 140 LYS A O 1
ATOM 1106 N N . ARG A 1 141 ? -20.273 -16.805 43.465 1.00 63.91 141 ARG A N 1
ATOM 1107 C CA . ARG A 1 141 ? -18.850 -16.678 43.819 1.00 63.91 141 ARG A CA 1
ATOM 1108 C C . ARG A 1 141 ? -18.646 -17.376 45.162 1.00 63.91 141 ARG A C 1
ATOM 1110 O O . ARG A 1 141 ? -18.845 -16.761 46.205 1.00 63.91 141 ARG A O 1
ATOM 1117 N N . GLN A 1 142 ? -18.288 -18.660 45.148 1.00 61.25 142 GLN A N 1
ATOM 1118 C CA . GLN A 1 142 ? -17.752 -19.294 46.351 1.00 61.25 142 GLN A CA 1
ATOM 1119 C C . GLN A 1 142 ? -16.383 -18.672 46.638 1.00 61.25 142 GLN A C 1
ATOM 1121 O O . GLN A 1 142 ? -15.449 -18.824 45.851 1.00 61.25 142 GLN A O 1
ATOM 1126 N N . LYS A 1 143 ? -16.292 -17.907 47.731 1.00 50.47 143 LYS A N 1
ATOM 1127 C CA . LYS A 1 143 ? -15.007 -17.504 48.303 1.00 50.47 143 LYS A CA 1
ATOM 1128 C C . LYS A 1 143 ? -14.283 -18.773 48.761 1.00 50.47 143 LYS A C 1
ATOM 1130 O O . LYS A 1 143 ? -14.864 -19.556 49.509 1.00 50.47 143 LYS A O 1
ATOM 1135 N N . LYS A 1 144 ? -13.057 -18.957 48.271 1.00 50.12 144 LYS A N 1
ATOM 1136 C CA . LYS A 1 144 ? -12.027 -19.719 48.979 1.00 50.12 144 LYS A CA 1
ATOM 1137 C C . LYS A 1 144 ? -11.483 -18.868 50.118 1.00 50.12 144 LYS A C 1
ATOM 1139 O O . LYS A 1 144 ? -11.474 -17.626 49.942 1.00 50.12 144 LYS A O 1
#

Secondary structure (DSSP, 8-state):
-----------HHHHHHHHHHHHHHTTS--TT-TTS--------TTSGGGHHHHH-GGG---TTSTT----HHHHHHHHHHHHHHHHHHHHHHHHHHHHHHHT-SSS-TT-HHHHHHHHHHHHHHHHHHHHHHHHHHTT-----

pLDDT: mean 75.7, std 17.59, range [39.75, 95.56]

Radius of gyration: 28.14 Å; Cα contacts (8 Å, |Δi|>4): 38; chains: 1; bounding box: 65×65×66 Å

Foldseek 3Di:
DPPPPPPPDDDPVLQLVLVVVVVCVVPPDDPPNVPSDDDPDEDDLPPPVCVCCLPPPVNDDDPPDPVDDPGPRVVVNVVVSVVVVVVVVVVVVVVVVVVVVVVPPPDDPPPPVVVVVVVVVVVVVVVVVVVVVVVVPPPDPDDD

Organism: Mucor circinelloides f. lusitanicus (NCBI:txid29924)

Mean predicted aligned error: 17.44 Å